Protein AF-A0A9Q0RI23-F1 (afdb_monomer_lite)

Radius of gyration: 31.54 Å; chains: 1; bounding box: 48×81×54 Å

pLDDT: mean 76.25, std 17.2, range [40.69, 92.75]

Structure (mmCIF, N/CA/C/O backbone):
data_AF-A0A9Q0RI23-F1
#
_entry.id   AF-A0A9Q0RI23-F1
#
loop_
_atom_site.group_PDB
_atom_site.id
_atom_site.type_symbol
_atom_site.label_atom_id
_atom_site.label_alt_id
_atom_site.label_comp_id
_atom_site.label_asym_id
_atom_site.label_entity_id
_atom_site.label_seq_id
_atom_site.pdbx_PDB_ins_code
_atom_site.Cartn_x
_atom_site.Cartn_y
_atom_site.Cartn_z
_atom_site.occupancy
_atom_site.B_iso_or_equiv
_atom_site.auth_seq_id
_atom_site.auth_comp_id
_atom_site.auth_asym_id
_atom_site.auth_atom_id
_atom_site.pdbx_PDB_model_num
ATOM 1 N N . MET A 1 1 ? 3.414 -1.947 -10.627 1.00 72.25 1 MET A N 1
ATOM 2 C CA . MET A 1 1 ? 3.344 -0.819 -9.658 1.00 72.25 1 MET A CA 1
ATOM 3 C C . MET A 1 1 ? 4.667 -0.059 -9.661 1.00 72.25 1 MET A C 1
ATOM 5 O O . MET A 1 1 ? 5.653 -0.678 -10.040 1.00 72.25 1 MET A O 1
ATOM 9 N N . PRO A 1 2 ? 4.719 1.243 -9.310 1.00 80.94 2 PRO A N 1
ATOM 10 C CA . PRO A 1 2 ? 5.983 1.980 -9.195 1.00 80.94 2 PRO A CA 1
ATOM 11 C C . PRO A 1 2 ? 6.939 1.320 -8.196 1.00 80.94 2 PRO A C 1
ATOM 13 O O . PRO A 1 2 ? 6.488 0.713 -7.224 1.00 80.94 2 PRO A O 1
ATOM 16 N N . THR A 1 3 ? 8.244 1.461 -8.430 1.00 83.75 3 THR A N 1
ATOM 17 C CA . THR A 1 3 ? 9.308 0.945 -7.552 1.00 83.75 3 THR A CA 1
ATOM 18 C C . THR A 1 3 ? 9.485 1.762 -6.278 1.00 83.75 3 THR A C 1
ATOM 20 O O . THR A 1 3 ? 10.054 1.251 -5.320 1.00 83.75 3 THR A O 1
ATOM 23 N N . ASP A 1 4 ? 8.966 2.992 -6.256 1.00 87.81 4 ASP A N 1
ATOM 24 C CA . ASP A 1 4 ? 9.084 3.938 -5.151 1.00 87.81 4 ASP A CA 1
ATOM 25 C C . ASP A 1 4 ? 7.711 4.411 -4.668 1.00 87.81 4 ASP A C 1
ATOM 27 O O . ASP A 1 4 ? 6.788 4.657 -5.451 1.00 87.81 4 ASP A O 1
ATOM 31 N N . ILE A 1 5 ? 7.573 4.581 -3.349 1.00 89.75 5 ILE A N 1
ATOM 32 C CA . ILE A 1 5 ? 6.303 5.012 -2.749 1.00 89.75 5 ILE A CA 1
ATOM 33 C C . ILE A 1 5 ? 5.954 6.462 -3.109 1.00 89.75 5 ILE A C 1
ATOM 35 O O . ILE A 1 5 ? 4.783 6.788 -3.295 1.00 89.75 5 ILE A O 1
ATOM 39 N N . THR A 1 6 ? 6.959 7.323 -3.262 1.00 91.00 6 THR A N 1
ATOM 40 C CA . THR A 1 6 ? 6.781 8.732 -3.634 1.00 91.00 6 THR A CA 1
ATOM 41 C C . THR A 1 6 ? 6.079 8.858 -4.987 1.00 91.00 6 THR A C 1
ATOM 43 O O . THR A 1 6 ? 5.116 9.610 -5.132 1.00 91.00 6 THR A O 1
ATOM 46 N N . ASP A 1 7 ? 6.479 8.036 -5.957 1.00 90.94 7 ASP A N 1
ATOM 47 C CA . ASP A 1 7 ? 5.849 7.989 -7.276 1.00 90.94 7 ASP A CA 1
ATOM 48 C C . ASP A 1 7 ? 4.418 7.461 -7.226 1.00 90.94 7 ASP A C 1
ATOM 50 O O . ASP A 1 7 ? 3.553 7.930 -7.971 1.00 90.94 7 ASP A O 1
ATOM 54 N N . TYR A 1 8 ? 4.138 6.502 -6.341 1.00 89.81 8 TYR A N 1
ATOM 55 C CA . TYR A 1 8 ? 2.772 6.043 -6.107 1.00 89.81 8 TYR A CA 1
ATOM 56 C C . TYR A 1 8 ? 1.881 7.181 -5.589 1.00 89.81 8 TYR A C 1
ATOM 58 O O . TYR A 1 8 ? 0.800 7.400 -6.142 1.00 89.81 8 TYR A O 1
ATOM 66 N N . VAL A 1 9 ? 2.356 7.955 -4.607 1.00 90.69 9 VAL A N 1
ATOM 67 C CA . VAL A 1 9 ? 1.638 9.121 -4.062 1.00 90.69 9 VAL A CA 1
ATOM 68 C C . VAL A 1 9 ? 1.374 10.166 -5.150 1.00 90.69 9 VAL A C 1
ATOM 70 O O . VAL A 1 9 ? 0.243 10.634 -5.289 1.00 90.69 9 VAL A O 1
ATOM 73 N N . HIS A 1 10 ? 2.365 10.479 -5.988 1.00 91.94 10 HIS A N 1
ATOM 74 C CA . HIS A 1 10 ? 2.182 11.409 -7.108 1.00 91.94 10 HIS A CA 1
ATOM 75 C C . HIS A 1 10 ? 1.148 10.926 -8.137 1.00 91.94 10 HIS A C 1
ATOM 77 O O . HIS A 1 10 ? 0.422 11.740 -8.714 1.00 91.94 10 HIS A O 1
ATOM 83 N N . ARG A 1 11 ? 1.050 9.611 -8.372 1.00 91.38 11 ARG A N 1
ATOM 84 C CA . ARG A 1 11 ? 0.067 9.032 -9.304 1.00 91.38 11 ARG A CA 1
ATOM 85 C C . ARG A 1 11 ? -1.351 9.142 -8.767 1.00 91.38 11 ARG A C 1
ATOM 87 O O . ARG A 1 11 ? -2.228 9.622 -9.484 1.00 91.38 11 ARG A O 1
ATOM 94 N N . ILE A 1 12 ? -1.574 8.743 -7.517 1.00 90.62 12 ILE A N 1
ATOM 95 C CA . ILE A 1 12 ? -2.907 8.839 -6.908 1.00 90.62 12 ILE A CA 1
ATOM 96 C C . ILE A 1 12 ? -3.306 10.297 -6.641 1.00 90.62 12 ILE A C 1
ATOM 98 O O . ILE A 1 12 ? -4.479 10.631 -6.739 1.00 90.62 12 ILE A O 1
ATOM 102 N N . GLY A 1 13 ? -2.343 11.202 -6.441 1.00 90.81 13 GLY A N 1
ATOM 103 C CA . GLY A 1 13 ? -2.582 12.644 -6.305 1.00 90.81 13 GLY A CA 1
ATOM 104 C C . GLY A 1 13 ? -3.139 13.336 -7.560 1.00 90.81 13 GLY A C 1
ATOM 105 O O . GLY A 1 13 ? -3.397 14.540 -7.540 1.00 90.81 13 GLY A O 1
ATOM 106 N N . ARG A 1 14 ? -3.329 12.611 -8.673 1.00 91.25 14 ARG A N 1
ATOM 107 C CA . ARG A 1 14 ? -4.018 13.131 -9.865 1.00 91.25 14 ARG A CA 1
ATOM 108 C C . ARG A 1 14 ? -5.541 12.990 -9.815 1.00 91.25 14 ARG A C 1
ATOM 110 O O . ARG A 1 14 ? -6.205 13.686 -10.581 1.00 91.25 14 ARG A O 1
ATOM 117 N N . THR A 1 15 ? -6.089 12.151 -8.935 1.00 92.06 15 THR A N 1
ATOM 118 C CA . THR A 1 15 ? -7.543 11.985 -8.759 1.00 92.06 15 THR A CA 1
ATOM 119 C C . THR A 1 15 ? -8.081 12.886 -7.636 1.00 92.06 15 THR A C 1
ATOM 121 O O . THR A 1 15 ? -7.314 13.331 -6.790 1.00 92.06 15 THR A O 1
ATOM 124 N N . GLY A 1 16 ? -9.387 13.181 -7.641 1.00 86.06 16 GLY A N 1
ATOM 125 C CA . GLY A 1 16 ? -10.076 13.931 -6.577 1.00 86.06 16 GLY A CA 1
ATOM 126 C C . GLY A 1 16 ? -9.659 15.402 -6.438 1.00 86.06 16 GLY A C 1
ATOM 127 O O . GLY A 1 16 ? -8.849 15.752 -5.585 1.00 86.06 16 GLY A O 1
ATOM 128 N N . ARG A 1 17 ? -10.225 16.287 -7.270 1.00 88.31 17 ARG A N 1
ATOM 129 C CA . ARG A 1 17 ? -9.983 17.745 -7.238 1.00 88.31 17 ARG A CA 1
ATOM 130 C C . ARG A 1 17 ? -11.282 18.513 -6.986 1.00 88.31 17 ARG A C 1
ATOM 132 O O . ARG A 1 17 ? -12.364 17.987 -7.217 1.00 88.31 17 ARG A O 1
ATOM 139 N N . ALA A 1 18 ? -11.158 19.768 -6.544 1.00 85.81 18 ALA A N 1
ATOM 140 C CA . ALA A 1 18 ? -12.276 20.707 -6.372 1.00 85.81 18 ALA A CA 1
ATOM 141 C C . ALA A 1 18 ? -13.436 20.164 -5.505 1.00 85.81 18 ALA A C 1
ATOM 143 O O . ALA A 1 18 ? -14.602 20.309 -5.851 1.00 85.81 18 ALA A O 1
ATOM 144 N N . GLY A 1 19 ? -13.110 19.510 -4.384 1.00 85.06 19 GLY A N 1
ATOM 145 C CA . GLY A 1 19 ? -14.104 18.979 -3.441 1.00 85.06 19 GLY A CA 1
ATOM 146 C C . GLY A 1 19 ? -14.751 17.653 -3.856 1.00 85.06 19 GLY A C 1
ATOM 147 O O . GLY A 1 19 ? -15.540 17.104 -3.093 1.00 85.06 19 GLY A O 1
ATOM 148 N N . MET A 1 20 ? -14.397 17.106 -5.022 1.00 85.19 20 MET A N 1
ATOM 149 C CA . MET A 1 20 ? -14.874 15.802 -5.479 1.00 85.19 20 MET A CA 1
ATOM 150 C C . MET A 1 20 ? -13.958 14.684 -4.979 1.00 85.19 20 MET A C 1
ATOM 152 O O . MET A 1 20 ? -12.730 14.811 -5.012 1.00 85.19 20 MET A O 1
ATOM 156 N N . SER A 1 21 ? -14.543 13.566 -4.548 1.00 87.25 21 SER A N 1
ATOM 157 C CA . SER A 1 21 ? -13.780 12.381 -4.157 1.00 87.25 21 SER A CA 1
ATOM 158 C C . SER A 1 21 ? -13.103 11.739 -5.373 1.00 87.25 21 SER A C 1
ATOM 160 O O . SER A 1 21 ? -13.678 11.621 -6.454 1.00 87.25 21 SER A O 1
ATOM 162 N N . GLY A 1 22 ? -11.842 11.345 -5.198 1.00 88.31 22 GLY A N 1
ATOM 163 C CA . GLY A 1 22 ? -11.067 10.629 -6.206 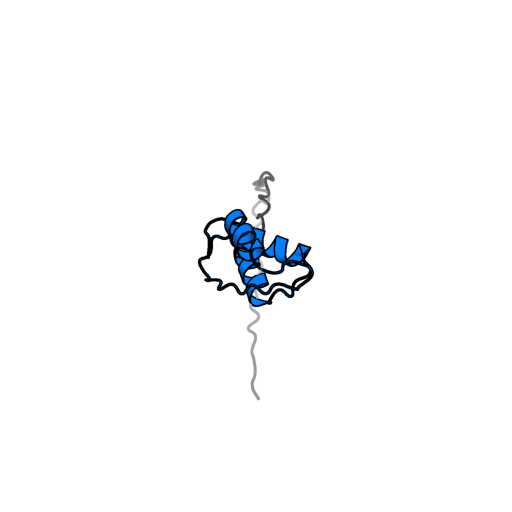1.00 88.31 22 GLY A CA 1
ATOM 164 C C . GLY A 1 22 ? -11.041 9.132 -5.931 1.00 88.31 22 GLY A C 1
ATOM 165 O O . GLY A 1 22 ? -10.915 8.719 -4.781 1.00 88.31 22 GLY A O 1
ATOM 166 N N . LEU A 1 23 ? -11.116 8.317 -6.984 1.00 90.25 23 LEU A N 1
ATOM 167 C CA . LEU A 1 23 ? -10.912 6.870 -6.902 1.00 90.25 23 LEU A CA 1
ATOM 168 C C . LEU A 1 23 ? -9.578 6.493 -7.554 1.00 90.25 23 LEU A C 1
ATOM 170 O O . LEU A 1 23 ? -9.251 6.980 -8.638 1.00 90.25 23 LEU A O 1
ATOM 174 N N . ALA A 1 24 ? -8.816 5.631 -6.883 1.00 89.75 24 ALA A N 1
ATOM 175 C CA . ALA A 1 24 ? -7.581 5.046 -7.391 1.00 89.75 24 ALA A CA 1
ATOM 176 C C . ALA A 1 24 ? -7.576 3.539 -7.104 1.00 89.75 24 ALA A C 1
ATOM 178 O O . ALA A 1 24 ? -7.770 3.118 -5.964 1.00 89.75 24 ALA A O 1
ATOM 179 N N . THR A 1 25 ? -7.351 2.731 -8.139 1.00 90.12 25 THR A N 1
ATOM 180 C CA . THR A 1 25 ? -7.291 1.267 -8.038 1.00 90.12 25 THR A CA 1
ATOM 181 C C . THR A 1 25 ? -5.899 0.786 -8.409 1.00 90.12 25 THR A C 1
ATOM 183 O O . THR A 1 25 ? -5.330 1.208 -9.415 1.00 90.12 25 THR A O 1
ATOM 186 N N . SER A 1 26 ? -5.360 -0.109 -7.588 1.00 88.25 26 SER A N 1
ATOM 187 C CA . SER A 1 26 ? -3.969 -0.540 -7.650 1.00 88.25 26 SER A CA 1
ATOM 188 C C . SER A 1 26 ? -3.892 -2.058 -7.721 1.00 88.25 26 SER A C 1
ATOM 190 O O . SER A 1 26 ? -4.437 -2.740 -6.858 1.00 88.25 26 SER A O 1
ATOM 192 N N . PHE A 1 27 ? -3.185 -2.584 -8.722 1.00 90.44 27 PHE A N 1
ATOM 193 C CA . PHE A 1 27 ? -2.840 -4.003 -8.793 1.00 90.44 27 PHE A CA 1
ATOM 194 C C . PHE A 1 27 ? -1.551 -4.263 -8.016 1.00 90.44 27 PHE A C 1
ATOM 196 O O . PHE A 1 27 ? -0.553 -3.569 -8.219 1.00 90.44 27 PHE A O 1
ATOM 203 N N . ILE A 1 28 ? -1.587 -5.250 -7.123 1.00 88.56 28 ILE A N 1
ATOM 204 C CA . ILE A 1 28 ? -0.457 -5.644 -6.282 1.00 88.56 28 ILE A CA 1
ATOM 205 C C . ILE A 1 28 ? -0.038 -7.055 -6.677 1.00 88.56 28 ILE A C 1
ATOM 207 O O . ILE A 1 28 ? -0.861 -7.967 -6.688 1.00 88.56 28 ILE A O 1
ATOM 211 N N . GLU A 1 29 ? 1.243 -7.215 -6.989 1.00 89.19 29 GLU A N 1
ATOM 212 C CA . GLU A 1 29 ? 1.857 -8.513 -7.250 1.00 89.19 29 GLU A CA 1
ATOM 213 C C . GLU A 1 29 ? 2.488 -9.070 -5.962 1.00 89.19 29 GLU A C 1
ATOM 215 O O . GLU A 1 29 ? 2.949 -8.284 -5.127 1.00 89.19 29 GLU A O 1
ATOM 220 N N . PRO A 1 30 ? 2.550 -10.405 -5.791 1.00 84.50 30 PRO A N 1
ATOM 221 C CA . PRO A 1 30 ? 3.185 -11.026 -4.626 1.00 84.50 30 PRO A CA 1
ATOM 222 C C . PRO A 1 30 ? 4.686 -10.742 -4.497 1.00 84.50 30 PRO A C 1
ATOM 224 O O . PRO A 1 30 ? 5.218 -10.864 -3.405 1.00 84.50 30 PRO A O 1
ATOM 227 N N . ASP A 1 31 ? 5.364 -10.372 -5.587 1.00 85.81 31 ASP A N 1
ATOM 228 C CA . ASP A 1 31 ? 6.811 -10.100 -5.618 1.00 85.81 31 ASP A CA 1
ATOM 229 C C . ASP A 1 31 ? 7.136 -8.593 -5.572 1.00 85.81 31 ASP A C 1
ATOM 231 O O . ASP A 1 31 ? 8.168 -8.117 -6.040 1.00 85.81 31 ASP A O 1
ATOM 235 N N . ILE A 1 32 ? 6.219 -7.785 -5.032 1.00 87.75 32 ILE A N 1
ATOM 236 C CA . ILE A 1 32 ? 6.456 -6.351 -4.867 1.00 87.75 32 ILE A CA 1
ATOM 237 C C . ILE A 1 32 ? 7.546 -6.089 -3.819 1.00 87.75 32 ILE A C 1
ATOM 239 O O . ILE A 1 32 ? 7.639 -6.774 -2.799 1.00 87.75 32 ILE A O 1
ATOM 243 N N . ASN A 1 33 ? 8.326 -5.022 -4.018 1.00 88.62 33 ASN A N 1
ATOM 244 C CA . ASN A 1 33 ? 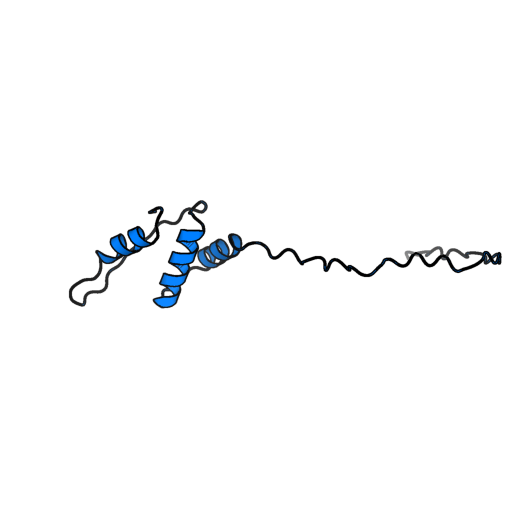9.336 -4.597 -3.055 1.00 88.62 33 ASN A CA 1
ATOM 245 C C . ASN A 1 33 ? 8.716 -4.440 -1.642 1.00 88.62 33 ASN A C 1
ATOM 247 O O . ASN A 1 33 ? 7.812 -3.612 -1.450 1.00 88.62 33 ASN A O 1
ATOM 251 N N . PRO A 1 34 ? 9.211 -5.179 -0.629 1.00 88.50 34 PRO A N 1
ATOM 252 C CA . PRO A 1 34 ? 8.626 -5.188 0.710 1.00 88.50 34 PRO A CA 1
ATOM 253 C C . PRO A 1 34 ? 8.695 -3.819 1.396 1.00 88.50 34 PRO A C 1
ATOM 255 O O . PRO A 1 34 ? 7.860 -3.517 2.252 1.00 88.50 34 PRO A O 1
ATOM 258 N N . HIS A 1 35 ? 9.664 -2.974 1.029 1.00 88.75 35 HIS A N 1
ATOM 259 C CA . HIS A 1 35 ? 9.759 -1.609 1.543 1.00 88.75 35 HIS A CA 1
ATOM 260 C C . HIS A 1 35 ? 8.579 -0.751 1.066 1.00 88.75 35 HIS A C 1
ATOM 262 O O . HIS A 1 35 ? 7.900 -0.118 1.874 1.00 88.75 35 HIS A O 1
ATOM 268 N N . VAL A 1 36 ? 8.275 -0.801 -0.234 1.00 89.81 36 VAL A N 1
ATOM 269 C CA . VAL A 1 36 ? 7.146 -0.073 -0.834 1.00 89.81 36 VAL A CA 1
ATOM 270 C C . VAL A 1 36 ? 5.825 -0.575 -0.270 1.00 89.81 36 VAL A C 1
ATOM 272 O O . VAL A 1 36 ? 4.979 0.231 0.112 1.00 89.81 36 VAL A O 1
ATOM 275 N N . ALA A 1 37 ? 5.664 -1.895 -0.160 1.00 90.75 37 ALA A N 1
ATOM 276 C CA . ALA A 1 37 ? 4.444 -2.504 0.357 1.00 90.75 37 ALA A CA 1
ATOM 277 C C . ALA A 1 37 ? 4.151 -2.067 1.804 1.00 90.75 37 ALA A C 1
ATOM 279 O O . ALA A 1 37 ? 3.011 -1.728 2.129 1.00 90.75 37 ALA A O 1
ATOM 280 N N . ARG A 1 38 ? 5.178 -2.001 2.665 1.00 91.56 38 ARG A N 1
ATOM 281 C CA . ARG A 1 38 ? 5.045 -1.490 4.041 1.00 91.56 38 ARG A CA 1
ATOM 282 C C . ARG A 1 38 ? 4.679 -0.015 4.087 1.00 91.56 38 ARG A C 1
ATOM 284 O O . ARG A 1 38 ? 3.783 0.360 4.837 1.00 91.56 38 ARG A O 1
ATOM 291 N N . ASN A 1 39 ? 5.348 0.814 3.290 1.00 92.06 39 ASN A N 1
ATOM 292 C CA . ASN A 1 39 ? 5.054 2.244 3.263 1.00 92.06 39 ASN A CA 1
ATOM 293 C C . ASN A 1 39 ? 3.623 2.495 2.766 1.00 92.06 39 ASN A C 1
ATOM 295 O O . ASN A 1 39 ? 2.895 3.285 3.361 1.00 92.06 39 ASN A O 1
ATOM 299 N N . LEU A 1 40 ? 3.186 1.756 1.740 1.00 91.69 40 LEU A N 1
ATOM 300 C CA . LEU A 1 40 ? 1.809 1.783 1.253 1.00 91.69 40 LEU A CA 1
ATOM 301 C C . LEU A 1 40 ? 0.812 1.376 2.344 1.00 91.69 40 LEU A C 1
ATOM 303 O O . LEU A 1 40 ? -0.192 2.057 2.538 1.00 91.69 40 LEU A O 1
ATOM 307 N N . PHE A 1 41 ? 1.092 0.297 3.074 1.00 92.25 41 PHE A N 1
ATOM 308 C CA . PHE A 1 41 ? 0.254 -0.152 4.185 1.00 92.25 41 PHE A CA 1
ATOM 309 C C . PHE A 1 41 ? 0.083 0.930 5.257 1.00 92.25 41 PHE A C 1
ATOM 311 O O . PHE A 1 41 ? -1.040 1.187 5.686 1.00 92.25 41 PHE A O 1
ATOM 318 N N . ASN A 1 42 ? 1.171 1.603 5.639 1.00 92.50 42 ASN A N 1
ATOM 319 C CA . ASN A 1 42 ? 1.133 2.683 6.626 1.00 92.50 42 ASN A CA 1
ATOM 320 C C . ASN A 1 42 ? 0.285 3.868 6.147 1.00 92.50 42 ASN A C 1
ATOM 322 O O . ASN A 1 42 ? -0.513 4.390 6.919 1.00 92.50 42 ASN A O 1
ATOM 326 N N . ILE A 1 43 ? 0.403 4.252 4.872 1.00 91.69 43 ILE A N 1
ATOM 327 C CA . ILE A 1 43 ? -0.410 5.330 4.289 1.00 91.69 43 ILE A CA 1
ATOM 328 C C . ILE A 1 43 ? -1.895 4.953 4.301 1.00 91.69 43 ILE A C 1
ATOM 330 O O . ILE A 1 43 ? -2.736 5.764 4.678 1.00 91.69 43 ILE A O 1
ATOM 334 N N . LEU A 1 44 ? -2.237 3.724 3.904 1.00 91.31 44 LEU A N 1
ATOM 335 C CA . LEU A 1 44 ? -3.628 3.262 3.914 1.00 91.31 44 LEU A CA 1
ATOM 336 C C . LEU A 1 44 ? -4.215 3.237 5.331 1.00 91.31 44 LEU A C 1
ATOM 338 O O . LEU A 1 44 ? -5.394 3.546 5.496 1.00 91.31 44 LEU A O 1
ATOM 342 N N . LEU A 1 45 ? -3.397 2.905 6.333 1.00 92.75 45 LEU A N 1
ATOM 343 C CA . LEU A 1 45 ? -3.777 2.945 7.743 1.00 92.75 45 LEU A CA 1
ATOM 344 C C . LEU A 1 45 ? -4.020 4.385 8.222 1.00 92.75 45 LEU A C 1
ATOM 346 O O . LEU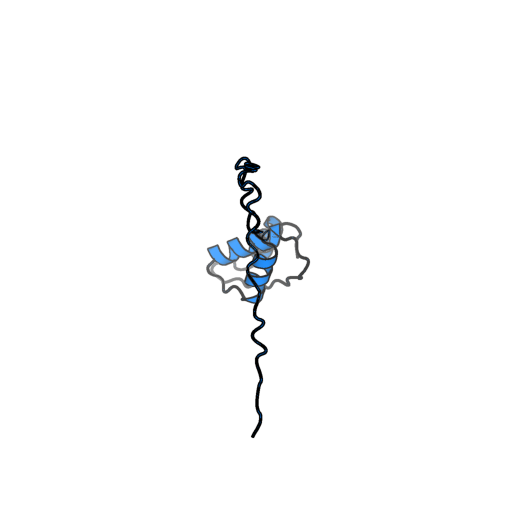 A 1 45 ? -5.038 4.647 8.846 1.00 92.75 45 LEU A O 1
ATOM 350 N N . GLU A 1 46 ? -3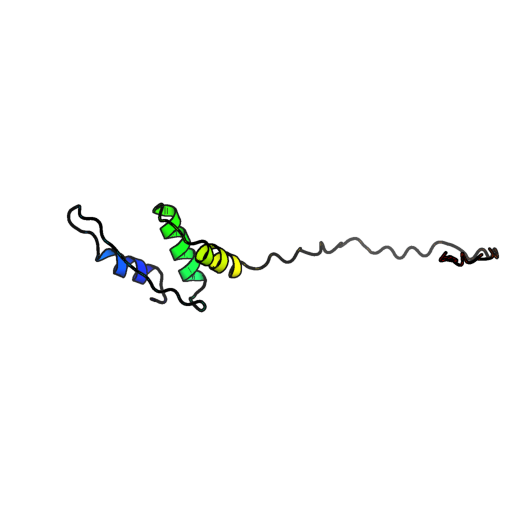.122 5.317 7.892 1.00 92.38 46 GLU A N 1
ATOM 351 C CA . GLU A 1 46 ? -3.241 6.741 8.250 1.00 92.38 46 GLU A CA 1
ATOM 352 C C . GLU A 1 46 ? -4.479 7.403 7.624 1.00 92.38 46 GLU A C 1
ATOM 354 O O . GLU A 1 46 ? -5.035 8.347 8.177 1.00 92.38 46 GLU A O 1
ATOM 359 N N . LYS A 1 47 ? -4.911 6.924 6.453 1.00 89.81 47 LYS A N 1
ATOM 360 C CA . LYS A 1 47 ? -6.087 7.437 5.733 1.00 89.81 47 LYS A CA 1
ATOM 361 C C . LYS A 1 47 ? -7.375 6.660 6.022 1.00 89.81 47 LYS A C 1
ATOM 363 O O . LYS A 1 47 ? -8.327 6.792 5.247 1.00 89.81 47 LYS A O 1
ATOM 368 N N . ASP A 1 48 ? -7.387 5.827 7.065 1.00 89.75 48 ASP A N 1
ATOM 369 C CA . ASP A 1 48 ? -8.530 5.005 7.492 1.00 89.75 48 ASP A CA 1
ATOM 370 C C . ASP A 1 48 ? -9.176 4.199 6.347 1.00 89.75 48 ASP A C 1
ATOM 372 O O . ASP A 1 48 ? -10.389 3.975 6.293 1.00 89.75 48 ASP A O 1
ATOM 376 N N . GLN A 1 49 ? -8.363 3.751 5.386 1.00 90.06 49 GLN A N 1
ATOM 377 C CA . GLN A 1 49 ? -8.850 2.966 4.257 1.00 90.06 49 GLN A CA 1
ATOM 378 C C . GLN A 1 49 ? -9.092 1.513 4.671 1.00 90.06 49 GLN A C 1
ATOM 380 O O . GLN A 1 49 ? -8.403 0.944 5.520 1.00 90.06 49 GLN A O 1
ATOM 385 N N . LYS A 1 50 ? -10.065 0.858 4.028 1.00 91.88 50 LYS A N 1
ATOM 386 C CA . LYS A 1 50 ? -10.329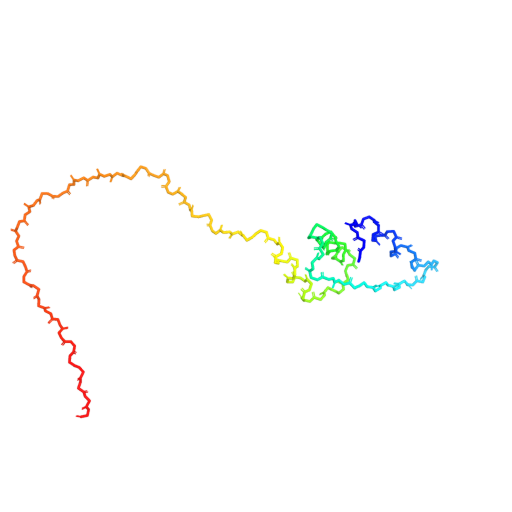 -0.567 4.261 1.00 91.88 50 LYS A CA 1
ATOM 387 C C . LYS A 1 50 ? -9.203 -1.405 3.660 1.00 91.88 50 LYS A C 1
ATOM 389 O O . LYS A 1 50 ? -9.102 -1.535 2.443 1.00 91.88 50 LYS A O 1
ATOM 394 N N . ILE A 1 51 ? -8.379 -1.998 4.521 1.00 92.25 51 ILE A N 1
ATOM 395 C CA . ILE A 1 51 ? -7.262 -2.849 4.101 1.00 92.25 51 ILE A CA 1
ATOM 396 C C . ILE A 1 51 ? -7.698 -4.322 4.070 1.00 92.25 51 ILE A C 1
ATOM 398 O O . ILE A 1 51 ? -8.091 -4.841 5.119 1.00 92.25 51 ILE A O 1
ATOM 402 N N . PRO A 1 52 ? -7.581 -5.021 2.927 1.00 92.62 52 PRO A N 1
ATOM 403 C CA . PRO A 1 52 ? -7.882 -6.447 2.837 1.00 92.62 52 PRO A CA 1
ATOM 404 C C . PRO A 1 52 ? -6.985 -7.324 3.727 1.00 92.62 52 PRO A C 1
ATOM 406 O O . PRO A 1 52 ? -5.798 -7.039 3.901 1.00 92.62 52 PRO A O 1
ATOM 409 N N . ASN A 1 53 ? -7.524 -8.442 4.228 1.00 92.19 53 ASN A N 1
A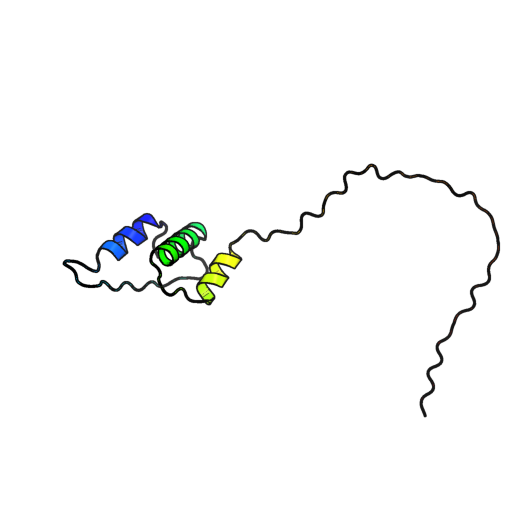TOM 410 C CA . ASN A 1 53 ? -6.781 -9.376 5.090 1.00 92.19 53 ASN A CA 1
ATOM 411 C C . ASN A 1 53 ? -5.553 -9.979 4.394 1.00 92.19 53 ASN A C 1
ATOM 413 O O . ASN A 1 53 ? -4.477 -9.998 4.983 1.00 92.19 53 ASN A O 1
ATOM 417 N N . TRP A 1 54 ? -5.681 -10.369 3.121 1.00 92.00 54 TRP A N 1
ATOM 418 C CA . TRP A 1 54 ? -4.564 -10.919 2.343 1.00 92.00 54 TRP A CA 1
ATOM 419 C C . TRP A 1 54 ? -3.373 -9.952 2.279 1.00 92.00 54 TRP A C 1
ATOM 421 O O . TRP A 1 54 ? -2.221 -10.373 2.325 1.00 92.00 54 TRP A O 1
ATOM 431 N N . PHE A 1 55 ? -3.632 -8.639 2.234 1.00 91.06 55 PHE A N 1
ATOM 432 C CA . PHE A 1 55 ? -2.572 -7.636 2.189 1.00 91.06 55 PHE A CA 1
ATOM 433 C C . PHE A 1 55 ? -1.879 -7.518 3.549 1.00 91.06 55 PHE A C 1
ATOM 435 O O . PHE A 1 55 ? -0.656 -7.447 3.610 1.00 91.06 55 PHE A O 1
ATOM 442 N N . ARG A 1 56 ? -2.635 -7.584 4.655 1.00 91.31 56 ARG A N 1
ATOM 443 C CA . ARG A 1 56 ? -2.073 -7.624 6.020 1.00 91.31 56 ARG A CA 1
ATOM 444 C C . ARG A 1 56 ? -1.154 -8.828 6.216 1.00 91.31 56 ARG A C 1
ATOM 446 O O . ARG A 1 56 ? -0.048 -8.673 6.730 1.00 91.31 56 ARG A O 1
ATOM 453 N N . GLU A 1 57 ? -1.596 -10.005 5.785 1.00 91.00 57 GLU A N 1
ATOM 454 C CA . GLU A 1 57 ? -0.822 -11.249 5.863 1.00 91.00 57 GLU A CA 1
ATOM 455 C C . GLU A 1 57 ? 0.438 -11.183 4.998 1.00 91.00 57 GLU A C 1
ATOM 457 O O . GLU A 1 57 ? 1.522 -11.547 5.458 1.00 91.00 57 GLU A O 1
ATOM 462 N N . MET A 1 58 ? 0.326 -10.632 3.787 1.00 90.62 58 MET A N 1
ATOM 463 C CA . MET A 1 58 ? 1.468 -10.409 2.906 1.00 90.62 58 MET A CA 1
ATOM 464 C C . MET A 1 58 ? 2.515 -9.501 3.574 1.00 90.62 58 MET A C 1
ATOM 466 O O . MET A 1 58 ? 3.686 -9.873 3.652 1.00 90.62 58 MET A O 1
ATOM 470 N N . ILE A 1 59 ? 2.110 -8.364 4.154 1.00 90.81 59 ILE A N 1
ATOM 471 C CA . ILE A 1 59 ? 3.022 -7.468 4.890 1.00 90.81 59 ILE A CA 1
ATOM 472 C C . ILE A 1 59 ? 3.650 -8.153 6.112 1.00 90.81 59 ILE A C 1
ATOM 474 O O . ILE A 1 59 ? 4.846 -7.973 6.373 1.00 90.81 59 ILE A O 1
ATOM 478 N N . ALA A 1 60 ? 2.870 -8.948 6.848 1.00 89.00 60 ALA A N 1
ATOM 479 C CA . ALA A 1 60 ? 3.359 -9.713 7.990 1.00 89.00 60 ALA A CA 1
ATOM 480 C C . ALA A 1 60 ? 4.387 -10.776 7.573 1.00 89.00 60 ALA A C 1
ATOM 482 O O . ALA A 1 60 ? 5.368 -10.983 8.286 1.00 89.00 60 ALA A O 1
ATOM 483 N N . SER A 1 61 ? 4.215 -11.402 6.405 1.00 87.75 61 SER A N 1
ATOM 484 C CA . SER A 1 61 ? 5.151 -12.400 5.875 1.00 87.75 61 SER A CA 1
ATOM 485 C C . SER A 1 61 ? 6.531 -11.816 5.548 1.00 87.75 61 SER A C 1
ATOM 487 O O . SER A 1 61 ? 7.544 -12.478 5.770 1.00 87.75 61 SER A O 1
ATOM 489 N N . TYR A 1 62 ? 6.590 -10.551 5.116 1.00 84.38 62 TYR A N 1
ATOM 490 C CA . TYR A 1 62 ? 7.853 -9.845 4.889 1.00 84.38 62 TYR A CA 1
ATOM 491 C C . TYR A 1 62 ? 8.583 -9.481 6.184 1.00 84.38 62 TYR A C 1
ATOM 493 O O . TYR A 1 62 ? 9.763 -9.112 6.142 1.00 84.38 62 TYR A O 1
ATOM 501 N N . ALA A 1 63 ? 7.899 -9.472 7.337 1.00 77.94 63 ALA A N 1
ATOM 502 C CA . ALA A 1 63 ? 8.542 -9.192 8.615 1.00 77.94 63 ALA A CA 1
ATOM 503 C C . ALA A 1 63 ? 9.588 -10.275 8.916 1.00 77.94 63 ALA A C 1
ATOM 505 O O . ALA A 1 63 ? 9.311 -11.462 8.735 1.00 77.94 63 ALA A O 1
ATOM 506 N N . PRO A 1 64 ? 10.794 -9.898 9.382 1.00 72.50 64 PRO A N 1
ATOM 507 C CA . PRO A 1 64 ? 11.793 -10.886 9.750 1.00 72.50 64 PRO A CA 1
ATOM 508 C C . PRO A 1 64 ? 11.184 -11.800 10.811 1.00 72.50 64 PRO A C 1
ATOM 510 O O . PRO A 1 64 ? 10.747 -11.330 11.867 1.00 72.50 64 PRO A O 1
ATOM 513 N N . LYS A 1 65 ? 11.131 -13.108 10.527 1.00 71.50 65 LYS A N 1
ATOM 514 C CA . LYS A 1 65 ? 10.691 -14.095 11.513 1.00 71.50 65 LYS A CA 1
ATOM 515 C C . LYS A 1 65 ? 11.581 -13.908 12.734 1.00 71.50 65 LYS A C 1
ATOM 517 O O . LYS A 1 65 ? 12.788 -14.135 12.657 1.00 71.50 65 LYS A O 1
ATOM 522 N N . LYS A 1 66 ? 10.999 -13.471 13.855 1.00 61.28 66 LYS A N 1
ATOM 523 C CA . LYS A 1 66 ? 11.676 -13.502 15.150 1.00 61.28 66 LYS A CA 1
ATOM 524 C C . LYS A 1 66 ? 11.875 -14.975 15.481 1.00 61.28 66 LYS A C 1
ATOM 526 O O . LYS A 1 66 ? 11.034 -15.589 16.128 1.00 61.28 66 LYS A O 1
ATOM 531 N N . THR A 1 67 ? 12.961 -15.564 14.989 1.00 67.81 67 THR A N 1
ATOM 532 C CA . THR A 1 67 ? 13.437 -16.837 15.513 1.00 67.81 67 THR A CA 1
ATOM 533 C C . THR A 1 67 ? 13.571 -16.631 17.015 1.00 67.81 67 THR A C 1
ATOM 535 O O . THR A 1 67 ? 14.167 -15.614 17.402 1.00 67.81 67 THR A O 1
ATOM 538 N N . PRO A 1 68 ? 13.011 -17.508 17.866 1.00 66.31 68 PRO A N 1
ATOM 539 C CA . PRO A 1 68 ? 13.268 -17.411 19.289 1.00 66.31 68 PRO A CA 1
ATOM 540 C C . PRO A 1 68 ? 14.785 -17.356 19.430 1.00 66.31 68 PRO A C 1
ATOM 542 O O . PRO A 1 68 ? 15.487 -18.256 18.964 1.00 66.31 68 PRO A O 1
ATOM 545 N N . LYS A 1 69 ? 15.305 -16.244 19.967 1.00 60.31 69 LYS A N 1
ATOM 546 C CA . LYS A 1 69 ? 16.692 -16.197 20.412 1.00 60.31 69 LYS A CA 1
ATOM 547 C C . LYS A 1 69 ? 16.761 -17.334 21.414 1.00 60.31 69 LYS A C 1
ATOM 549 O O . LYS A 1 69 ? 16.272 -17.171 22.527 1.00 60.31 69 LYS A O 1
ATOM 554 N N . SER A 1 70 ? 17.300 -18.481 20.993 1.00 61.34 70 SER A N 1
ATOM 555 C CA . SER A 1 70 ? 17.874 -19.461 21.898 1.00 61.34 70 SER A CA 1
ATOM 556 C C . SER A 1 70 ? 18.758 -18.615 22.782 1.00 61.34 70 SER A C 1
ATOM 558 O O . SER A 1 70 ? 19.784 -18.110 22.315 1.00 61.34 70 SER A O 1
ATOM 560 N N . SER A 1 71 ? 18.278 -18.323 23.988 1.00 63.16 71 SER A N 1
ATOM 561 C CA . SER A 1 71 ? 19.040 -17.646 25.009 1.00 63.16 71 SER A CA 1
ATOM 562 C C . SER A 1 71 ? 20.285 -18.493 25.118 1.00 63.16 71 SER A C 1
ATOM 564 O O . SER A 1 71 ? 20.246 -19.628 25.587 1.00 63.16 71 SER A O 1
ATOM 566 N N . LYS A 1 72 ? 21.375 -18.001 24.522 1.00 61.94 72 LYS A N 1
ATOM 567 C CA . LYS A 1 72 ? 22.685 -18.589 24.700 1.00 61.94 72 LYS A CA 1
ATOM 568 C C . LYS A 1 72 ? 22.892 -18.473 26.195 1.00 61.94 72 LYS A C 1
ATOM 570 O O . LYS A 1 72 ? 23.175 -17.388 26.696 1.00 61.94 72 LYS A O 1
ATOM 575 N N . PHE A 1 73 ? 22.614 -19.567 26.889 1.00 59.06 73 PHE A N 1
ATOM 576 C CA . PHE A 1 73 ? 22.949 -19.794 28.273 1.00 59.06 73 PHE A CA 1
ATOM 577 C C . PHE A 1 73 ? 24.482 -19.759 28.295 1.00 59.06 73 PHE A C 1
ATOM 579 O O . PHE A 1 73 ? 25.153 -20.777 28.182 1.00 59.06 73 PHE A O 1
ATOM 586 N N . PHE A 1 74 ? 25.036 -18.545 28.316 1.00 61.09 74 PHE A N 1
ATOM 587 C CA . PHE A 1 74 ? 26.436 -18.223 28.576 1.00 61.09 74 PHE A CA 1
ATOM 588 C C . PHE A 1 74 ? 26.639 -18.306 30.096 1.00 61.09 74 PHE A C 1
ATOM 590 O O . PHE A 1 74 ? 27.051 -17.360 30.753 1.00 61.09 74 PHE A O 1
ATOM 597 N N . GLY A 1 75 ? 26.244 -19.439 30.673 1.00 61.81 75 GLY A N 1
ATOM 598 C CA . GLY A 1 75 ? 26.702 -19.859 31.986 1.00 61.81 75 GLY A CA 1
ATOM 599 C C . GLY A 1 75 ? 27.868 -20.817 31.761 1.00 61.81 75 GLY A C 1
ATOM 600 O O . GLY A 1 75 ? 27.790 -21.623 30.826 1.00 61.81 75 GLY A O 1
ATOM 601 N N . PRO A 1 76 ? 28.955 -20.747 32.545 1.00 55.28 76 PRO A N 1
ATOM 602 C CA . PRO A 1 76 ? 29.988 -21.767 32.487 1.00 55.28 76 PRO A CA 1
ATOM 603 C C . PRO A 1 76 ? 29.324 -23.129 32.708 1.00 55.28 76 PRO A C 1
ATOM 605 O O . PRO A 1 76 ? 28.599 -23.352 33.675 1.00 55.28 76 PRO A O 1
ATOM 608 N N . ARG A 1 77 ? 29.494 -24.027 31.737 1.00 58.00 77 ARG A N 1
ATOM 609 C CA . ARG A 1 77 ? 29.047 -25.413 31.837 1.00 58.00 77 ARG A CA 1
ATOM 610 C C . ARG A 1 77 ? 30.008 -26.087 32.809 1.00 58.00 77 ARG A C 1
ATOM 612 O O . ARG A 1 77 ? 31.020 -26.633 32.380 1.00 58.00 77 ARG A O 1
ATOM 619 N N . ASP A 1 78 ? 29.734 -25.963 34.104 1.00 58.75 78 ASP A N 1
ATOM 620 C CA . ASP A 1 78 ? 30.525 -26.600 35.151 1.00 58.75 78 ASP A CA 1
ATOM 621 C C . ASP A 1 78 ? 30.497 -28.117 34.926 1.00 58.75 78 ASP A C 1
ATOM 623 O O . ASP A 1 78 ? 29.535 -28.812 35.263 1.00 58.75 78 ASP A O 1
ATOM 627 N N . TYR A 1 79 ? 31.562 -28.652 34.327 1.00 56.91 79 TYR A N 1
ATOM 628 C CA . TYR A 1 79 ? 31.868 -30.071 34.414 1.00 56.91 79 TYR A CA 1
ATOM 629 C C . TYR A 1 79 ? 32.272 -30.329 35.859 1.00 56.91 79 TYR A C 1
ATOM 631 O O . TYR A 1 79 ? 33.434 -30.196 36.232 1.00 56.91 79 TYR A O 1
ATOM 639 N N . ARG A 1 80 ? 31.291 -30.664 36.694 1.00 51.31 80 ARG A N 1
ATOM 640 C CA . ARG A 1 80 ? 31.518 -31.136 38.056 1.00 51.31 80 ARG A CA 1
ATOM 641 C C . ARG A 1 80 ? 31.508 -32.670 38.029 1.00 51.31 80 ARG A C 1
ATOM 643 O O . ARG A 1 80 ? 30.430 -33.253 38.145 1.00 51.31 80 ARG A O 1
ATOM 650 N N . PRO A 1 81 ? 32.649 -33.368 37.852 1.00 55.62 81 PRO A N 1
ATOM 651 C CA . PRO A 1 81 ? 32.680 -34.808 38.029 1.00 55.62 81 PRO A CA 1
ATOM 652 C C . PRO A 1 81 ? 32.692 -35.066 39.534 1.00 55.62 81 PRO A C 1
ATOM 654 O O . PRO A 1 81 ? 33.735 -35.055 40.180 1.00 55.62 81 PRO A O 1
ATOM 657 N N . HIS A 1 82 ? 31.519 -35.257 40.125 1.00 51.41 82 HIS A N 1
ATOM 658 C CA . HIS A 1 82 ? 31.453 -35.763 41.486 1.00 51.41 82 HIS A CA 1
ATOM 659 C C . HIS A 1 82 ? 30.298 -36.740 41.643 1.00 51.41 82 HIS A C 1
ATOM 661 O O . HIS A 1 82 ? 29.195 -36.361 42.015 1.00 51.41 82 HIS A O 1
ATOM 667 N N . ALA A 1 83 ? 30.586 -38.016 41.410 1.00 51.22 83 ALA A N 1
ATOM 668 C CA . ALA A 1 83 ? 30.102 -39.073 42.285 1.00 51.22 83 ALA A CA 1
ATOM 669 C C . ALA A 1 83 ? 30.914 -40.339 42.022 1.00 51.22 83 ALA A C 1
ATOM 671 O O . ALA A 1 83 ? 30.898 -40.915 40.937 1.00 51.22 83 ALA A O 1
ATOM 672 N N . GLN A 1 84 ? 31.650 -40.730 43.053 1.00 51.06 84 GLN A N 1
ATOM 673 C CA . GLN A 1 84 ? 32.412 -41.958 43.132 1.00 51.06 84 GLN A CA 1
ATOM 674 C C . GLN A 1 84 ? 31.509 -43.168 42.890 1.00 51.06 84 GLN A C 1
ATOM 676 O O . GLN A 1 84 ? 30.403 -43.277 43.421 1.00 51.06 84 GLN A O 1
ATOM 681 N N . PHE A 1 85 ? 32.043 -44.096 42.107 1.00 51.72 85 PHE A N 1
ATOM 682 C CA . PHE A 1 85 ? 31.566 -45.456 41.931 1.00 51.72 85 PHE A CA 1
ATOM 683 C C . PHE A 1 85 ? 31.252 -46.097 43.297 1.00 51.72 85 PHE A C 1
ATOM 685 O O . PHE A 1 85 ? 32.151 -46.518 44.024 1.00 51.72 85 PHE A O 1
ATOM 692 N N . ARG A 1 86 ? 29.969 -46.222 43.643 1.00 52.12 86 ARG A N 1
ATOM 693 C CA . ARG A 1 86 ? 29.505 -47.218 44.613 1.00 52.12 86 ARG A CA 1
ATOM 694 C C . ARG A 1 86 ? 28.662 -48.241 43.870 1.00 52.12 86 ARG A C 1
ATOM 696 O O . ARG A 1 86 ? 27.526 -47.980 43.492 1.00 52.12 86 ARG A O 1
ATOM 703 N N . ARG A 1 87 ? 29.262 -49.411 43.636 1.00 48.03 87 ARG A N 1
ATOM 704 C CA . ARG A 1 87 ? 28.574 -50.606 43.140 1.00 48.03 87 ARG A CA 1
ATOM 705 C C . ARG A 1 87 ? 27.525 -51.010 44.175 1.00 48.03 87 ARG A C 1
ATOM 707 O O . ARG A 1 87 ? 27.879 -51.444 45.266 1.00 48.03 87 ARG A O 1
ATOM 714 N N . SER A 1 88 ? 26.253 -50.920 43.815 1.00 46.84 88 SER A N 1
ATOM 715 C CA . SER A 1 88 ? 25.193 -51.716 44.426 1.00 46.84 88 SER A CA 1
ATOM 716 C C . SER A 1 88 ? 24.297 -52.238 43.306 1.00 46.84 88 SER A C 1
ATOM 718 O O . SER A 1 88 ? 23.748 -51.496 42.495 1.00 46.84 88 SER A O 1
ATOM 720 N N . THR A 1 89 ? 24.237 -53.559 43.186 1.00 60.25 89 THR A N 1
ATOM 721 C CA . THR A 1 89 ? 23.438 -54.263 42.185 1.00 60.25 89 THR A CA 1
ATOM 722 C C . THR A 1 89 ? 21.964 -54.143 42.548 1.00 60.25 89 THR A C 1
ATOM 724 O O . THR A 1 89 ? 21.482 -54.891 43.399 1.00 60.25 89 THR A O 1
ATOM 727 N N . PHE A 1 90 ? 21.243 -53.223 41.908 1.00 52.31 90 PHE A N 1
ATOM 728 C CA . PHE A 1 90 ? 19.786 -53.194 41.977 1.00 52.31 90 PHE A CA 1
ATOM 729 C C . PHE A 1 90 ? 19.183 -53.771 40.693 1.00 52.31 90 PHE A C 1
ATOM 731 O O . PHE A 1 90 ? 19.411 -53.302 39.580 1.00 52.31 90 PHE A O 1
ATOM 738 N N . LYS A 1 91 ? 18.461 -54.872 40.890 1.00 52.03 91 LYS A N 1
ATOM 739 C CA . LYS A 1 91 ? 17.826 -55.735 39.898 1.00 52.03 91 LYS A CA 1
ATOM 740 C C . LYS A 1 91 ? 16.656 -54.991 39.244 1.00 52.03 91 LYS A C 1
ATOM 742 O O . LYS A 1 91 ? 15.672 -54.696 39.917 1.00 52.03 91 LYS A O 1
ATOM 747 N N . TYR A 1 92 ? 16.735 -54.710 37.944 1.00 43.56 92 TYR A N 1
ATOM 748 C CA . TYR A 1 92 ? 15.594 -54.183 37.192 1.00 43.56 92 TYR A CA 1
ATOM 749 C C . TYR A 1 92 ? 14.556 -55.290 36.979 1.00 43.56 92 TYR A C 1
ATOM 751 O O . TYR A 1 92 ? 14.848 -56.334 36.397 1.00 43.56 92 TYR A O 1
ATOM 759 N N . LYS A 1 93 ? 13.338 -55.059 37.472 1.00 52.72 93 LYS A N 1
ATOM 760 C CA . LYS A 1 93 ? 12.153 -55.872 37.190 1.00 52.72 93 LYS A CA 1
ATOM 761 C C . LYS A 1 93 ? 11.377 -55.152 36.087 1.00 52.72 93 LYS A C 1
ATOM 763 O O . LYS A 1 93 ? 10.835 -54.077 36.322 1.00 52.72 93 LYS A O 1
ATOM 768 N N . SER A 1 94 ? 11.369 -55.713 34.884 1.00 55.22 94 SER A N 1
ATOM 769 C CA . SER A 1 94 ? 10.608 -55.208 33.738 1.00 55.22 94 SER A CA 1
ATOM 770 C C . SER A 1 94 ? 9.104 -55.299 34.031 1.00 55.22 94 SER A C 1
ATOM 772 O O . SER A 1 94 ? 8.630 -56.403 34.319 1.00 55.22 94 SER A O 1
ATOM 774 N N . PRO A 1 95 ? 8.311 -54.220 33.931 1.00 54.62 95 PRO A N 1
ATOM 775 C CA . PRO A 1 95 ? 6.871 -54.365 33.824 1.00 54.62 95 PRO A CA 1
ATOM 776 C C . PRO A 1 95 ? 6.538 -54.667 32.358 1.00 54.62 95 PRO A C 1
ATOM 778 O O . PRO A 1 95 ? 6.473 -53.775 31.517 1.00 54.62 95 PRO A O 1
ATOM 781 N N . ILE A 1 96 ? 6.349 -55.949 32.036 1.00 56.22 96 ILE A N 1
ATOM 782 C CA . ILE A 1 96 ? 5.654 -56.343 30.806 1.00 56.22 96 ILE A CA 1
ATOM 783 C C . ILE A 1 96 ? 4.196 -55.927 30.997 1.00 56.22 96 ILE A C 1
ATOM 785 O O . ILE A 1 96 ? 3.475 -56.529 31.795 1.00 56.22 96 ILE A O 1
ATOM 789 N N . ILE A 1 97 ? 3.761 -54.893 30.281 1.00 51.88 97 ILE A N 1
ATOM 790 C CA . ILE A 1 97 ? 2.345 -54.545 30.177 1.00 51.88 97 ILE A CA 1
ATOM 791 C C . ILE A 1 97 ? 1.693 -55.648 29.340 1.00 51.88 97 ILE A C 1
ATOM 793 O O . ILE A 1 97 ? 1.839 -55.688 28.121 1.00 51.88 97 ILE A O 1
ATOM 797 N N . LYS A 1 98 ? 1.010 -56.588 30.001 1.00 44.47 98 LYS A N 1
ATOM 798 C CA . LYS A 1 98 ? 0.120 -57.536 29.328 1.00 44.47 98 LYS A CA 1
ATOM 799 C C . LYS A 1 98 ? -1.226 -56.854 29.115 1.00 44.47 98 LYS A C 1
ATOM 801 O O . LYS A 1 98 ? -1.983 -56.674 30.065 1.00 44.47 98 LYS A O 1
ATOM 806 N N . THR A 1 99 ? -1.528 -56.495 27.876 1.00 49.16 99 THR A N 1
ATOM 807 C CA . THR A 1 99 ? -2.893 -56.196 27.441 1.00 49.16 99 THR A CA 1
ATOM 808 C C . THR A 1 99 ? -3.619 -57.516 27.173 1.00 49.16 99 THR A C 1
ATOM 810 O O . THR A 1 99 ? -3.104 -58.398 26.487 1.00 49.16 99 THR A O 1
ATOM 813 N N . LYS A 1 100 ? -4.805 -57.684 27.763 1.00 45.31 100 LYS A N 1
ATOM 814 C CA . LYS A 1 100 ? -5.703 -58.823 27.539 1.00 45.31 100 LYS A CA 1
ATOM 815 C C . LYS A 1 100 ? -6.923 -58.287 26.791 1.00 45.31 100 LYS A C 1
ATOM 817 O O . LYS A 1 100 ? -7.555 -57.353 27.275 1.00 45.31 100 LYS A O 1
ATOM 822 N N . PHE A 1 101 ? -7.224 -58.842 25.620 1.00 40.69 101 PHE A N 1
ATOM 823 C CA . PHE A 1 101 ? -8.474 -58.590 24.903 1.00 40.69 101 PHE A CA 1
ATOM 824 C C . PHE A 1 101 ? -9.421 -59.776 25.116 1.00 40.69 101 PHE A C 1
ATOM 826 O O . PHE A 1 101 ? -9.035 -60.904 24.826 1.00 40.69 101 PHE A O 1
ATOM 833 N N . LYS A 1 102 ? -10.636 -59.430 25.565 1.00 48.50 102 LYS A N 1
ATOM 834 C CA . LYS A 1 102 ? -11.864 -60.222 25.759 1.00 48.50 102 LYS A CA 1
ATOM 835 C C . LYS A 1 102 ? -11.838 -61.341 26.807 1.00 48.50 102 LYS A C 1
ATOM 837 O O . LYS A 1 102 ? -10.962 -62.228 26.764 1.00 48.50 102 LYS A O 1
#

Sequence (102 aa):
MPTDITDYVHRIGRTGRAGMSGLATSFIEPDINPHVARNLFNILLEKDQKIPNWFREMIASYAPKKTPKSSKFFGPRDYRPHAQFRRSTFKYKSPIIKTKFK

Organism: Anaeramoeba ignava (NCBI:txid1746090)

Secondary structure (DSSP, 8-state):
--SSHHHHHHHHTTS--TTPPP-------TTS-HHHHHHHHHHHHHTT----HHHHHHHHHTS-----------S---------------------------

InterPro domains:
  IPR001650 Helicase, C-terminal domain-like [PS51194] (1-59)
  IPR027417 P-loop containing nucleoside triphosphate hydrolase [G3DSA:3.40.50.300] (1-63)
  IPR027417 P-loop containing nucleoside triphosphate hydrolase [SSF52540] (1-60)

Foldseek 3Di:
DDLDLVVVCVVQVVADPDPGDGDDDDDDDLPHDLVNLVVVVVVCVVVVHDDDPVSVVSNVVPPPPPPPPPPPPPDPPPPDPDDDDDDDDDDDDDPPPDDDDD